Protein AF-A0A6G1DTD0-F1 (afdb_monomer_lite)

Foldseek 3Di:
DDPVVVVVVVVVVVVVVVVVVVVVVVVVVVVVVVVVPPPPDDDQQFKKWFADPDAPPPGDRTDDIDGHHDDPPDDDPDDDDPVRIDTDDD

Sequence (90 aa):
MDERNVSVDLIDEARGQAAQNLDRYITATKAWFNTKLAPRSFVPGDMVLWRALNPGKLQNKWEGSFRLAELDGAPLPHPWNVEALKKYYI

Secondary structure (DSSP, 8-state):
--HHHHHHHHHHHHHHHHHHHHHHHHHHHHHHHHHHS------TT-EEEEE-SS--TTS-SEEEEEE----SSPPPSS---GGGEEE---

pLDDT: mean 82.65, std 9.74, range [53.75, 97.44]

Structure (mmCIF, N/CA/C/O backbone):
data_AF-A0A6G1DTD0-F1
#
_entry.id   AF-A0A6G1DTD0-F1
#
loop_
_atom_site.group_PDB
_atom_site.id
_atom_site.type_symbol
_atom_site.label_atom_id
_atom_site.label_alt_id
_atom_site.label_comp_id
_atom_site.label_asym_id
_atom_site.label_entity_id
_atom_site.label_seq_id
_atom_site.pdbx_PDB_ins_code
_atom_site.Cartn_x
_atom_site.Cartn_y
_atom_site.Cartn_z
_atom_site.occupancy
_atom_site.B_iso_or_equiv
_atom_site.auth_seq_id
_atom_site.auth_comp_id
_atom_site.auth_asym_id
_atom_site.auth_atom_id
_atom_site.pdbx_PDB_model_num
ATOM 1 N N . MET A 1 1 ? 40.241 -11.500 -37.363 1.00 53.75 1 MET A N 1
ATOM 2 C CA . MET A 1 1 ? 39.439 -11.292 -36.141 1.00 53.75 1 MET A CA 1
ATOM 3 C C . MET A 1 1 ? 38.087 -11.908 -36.447 1.00 53.75 1 MET A C 1
ATOM 5 O O . MET A 1 1 ? 37.472 -11.489 -37.417 1.00 53.75 1 MET A O 1
ATOM 9 N N . ASP A 1 2 ? 37.751 -13.012 -35.781 1.00 61.88 2 ASP A N 1
ATOM 10 C CA . ASP A 1 2 ? 36.725 -13.959 -36.235 1.00 61.88 2 ASP A CA 1
ATOM 11 C C . ASP A 1 2 ? 35.298 -13.407 -36.115 1.00 61.88 2 ASP A C 1
ATOM 13 O O . ASP A 1 2 ? 34.843 -13.071 -35.023 1.00 61.88 2 ASP A O 1
ATOM 17 N N . GLU A 1 3 ? 34.568 -13.379 -37.234 1.00 70.81 3 GLU A N 1
ATOM 18 C CA . GLU A 1 3 ? 33.175 -12.905 -37.356 1.00 70.81 3 GLU A CA 1
ATOM 19 C C . GLU A 1 3 ? 32.211 -13.559 -36.351 1.00 70.81 3 GLU A C 1
ATOM 21 O O . GLU A 1 3 ? 31.227 -12.951 -35.928 1.00 70.81 3 GLU A O 1
ATOM 26 N N . ARG A 1 4 ? 32.511 -14.792 -35.922 1.00 72.88 4 ARG A N 1
ATOM 27 C CA . ARG A 1 4 ? 31.716 -15.511 -34.919 1.00 72.88 4 ARG A CA 1
ATOM 28 C C . ARG A 1 4 ? 31.750 -14.837 -33.549 1.00 72.88 4 ARG A C 1
ATOM 30 O O . 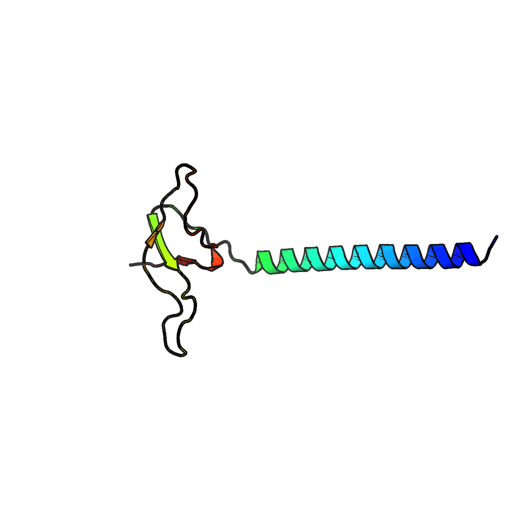ARG A 1 4 ? 30.724 -14.818 -32.883 1.00 72.88 4 ARG A O 1
ATOM 37 N N . ASN A 1 5 ? 32.886 -14.269 -33.148 1.00 73.56 5 ASN A N 1
ATOM 38 C CA . ASN A 1 5 ? 33.011 -13.613 -31.844 1.00 73.56 5 ASN A CA 1
ATOM 39 C C . ASN A 1 5 ? 32.210 -12.307 -31.824 1.00 73.56 5 ASN A C 1
ATOM 41 O O . ASN A 1 5 ? 31.456 -12.069 -30.891 1.00 73.56 5 ASN A O 1
ATOM 45 N N . VAL A 1 6 ? 32.254 -11.548 -32.924 1.00 78.31 6 VAL A N 1
ATOM 46 C CA . VAL A 1 6 ? 31.453 -10.326 -33.099 1.00 78.31 6 VAL A CA 1
ATOM 47 C C . VAL A 1 6 ? 29.954 -10.630 -33.014 1.00 78.31 6 VAL A C 1
ATOM 49 O O . VAL A 1 6 ? 29.211 -9.913 -32.354 1.00 78.31 6 VAL A O 1
ATOM 52 N N . SER A 1 7 ? 29.493 -11.720 -33.638 1.00 82.25 7 SER A N 1
ATOM 53 C CA . SER A 1 7 ? 28.083 -12.123 -33.561 1.00 82.25 7 SER A CA 1
ATOM 54 C C . SER A 1 7 ? 27.643 -12.529 -32.152 1.00 82.25 7 SER A C 1
ATOM 56 O O . SER A 1 7 ? 26.480 -12.320 -31.812 1.00 82.25 7 SER A O 1
ATOM 58 N N . VAL A 1 8 ? 28.520 -13.153 -31.364 1.00 79.00 8 VAL A N 1
ATOM 59 C CA . VAL A 1 8 ? 28.211 -13.571 -29.988 1.00 79.00 8 VAL A CA 1
ATOM 60 C C . VAL A 1 8 ? 28.177 -12.358 -29.058 1.00 79.00 8 VAL A C 1
ATOM 62 O O . VAL A 1 8 ? 27.213 -12.210 -28.309 1.00 79.00 8 VAL A O 1
ATOM 65 N N . ASP A 1 9 ? 29.140 -11.444 -29.189 1.00 80.94 9 ASP A N 1
ATOM 66 C CA . ASP A 1 9 ? 29.205 -10.208 -28.401 1.00 80.94 9 ASP A CA 1
ATOM 67 C C . ASP A 1 9 ? 27.948 -9.342 -28.594 1.00 80.94 9 ASP A C 1
ATOM 69 O O . ASP A 1 9 ? 27.361 -8.865 -27.623 1.00 80.94 9 ASP A O 1
ATOM 73 N N . LEU A 1 10 ? 27.459 -9.218 -29.835 1.00 83.31 10 LEU A N 1
ATOM 74 C CA . LEU A 1 10 ? 26.220 -8.491 -30.147 1.00 83.31 10 LEU A CA 1
ATOM 75 C C . LEU A 1 10 ? 24.979 -9.108 -29.477 1.00 83.31 10 LEU A C 1
ATOM 77 O O . LEU A 1 10 ? 24.059 -8.393 -29.072 1.00 83.31 10 LEU A O 1
ATOM 81 N N . ILE A 1 11 ? 24.929 -10.438 -29.361 1.00 86.56 11 ILE A N 1
ATOM 82 C CA . ILE A 1 11 ? 23.815 -11.143 -28.710 1.00 86.56 11 ILE A CA 1
ATOM 83 C C . ILE A 1 11 ? 23.845 -10.910 -27.199 1.00 86.56 11 ILE A C 1
ATOM 85 O O . ILE A 1 11 ? 22.795 -10.677 -26.593 1.00 86.56 11 ILE A O 1
ATOM 89 N N . ASP A 1 12 ? 25.022 -10.970 -26.585 1.00 86.69 12 ASP A N 1
ATOM 90 C CA . ASP A 1 12 ? 25.156 -10.768 -25.145 1.00 86.69 12 ASP A CA 1
ATOM 91 C C . ASP A 1 12 ? 24.924 -9.305 -24.749 1.00 86.69 12 ASP A C 1
ATOM 93 O O . ASP A 1 12 ? 24.249 -9.044 -23.749 1.00 86.69 12 ASP A O 1
ATOM 97 N N . GLU A 1 13 ? 25.337 -8.348 -25.582 1.00 87.12 13 GLU A N 1
ATOM 98 C CA . GLU A 1 13 ? 24.989 -6.935 -25.421 1.00 87.12 13 GLU A CA 1
ATOM 99 C C . GLU A 1 13 ? 23.466 -6.716 -25.485 1.00 87.12 13 GLU A C 1
ATOM 101 O O . GLU A 1 13 ? 22.881 -6.086 -24.597 1.00 87.12 13 GLU A O 1
ATOM 106 N N . ALA A 1 14 ? 22.788 -7.318 -26.470 1.00 92.38 14 ALA A N 1
ATOM 107 C CA . ALA A 1 14 ? 21.333 -7.234 -26.601 1.00 92.38 14 ALA A CA 1
ATOM 108 C C . ALA A 1 14 ? 20.595 -7.841 -25.393 1.00 92.38 14 ALA A C 1
ATOM 110 O O . ALA A 1 14 ? 19.609 -7.274 -24.909 1.00 92.38 14 ALA A O 1
ATOM 111 N N . ARG A 1 15 ? 21.078 -8.972 -24.864 1.00 93.31 15 ARG A N 1
ATOM 112 C CA . ARG A 1 15 ? 20.534 -9.598 -23.646 1.00 93.31 15 ARG A CA 1
ATOM 113 C C . ARG A 1 15 ? 20.743 -8.721 -22.418 1.00 93.31 15 ARG A C 1
ATOM 115 O O . ARG A 1 15 ? 19.806 -8.544 -21.638 1.00 93.31 15 ARG A O 1
ATOM 122 N N . GLY A 1 16 ? 21.935 -8.147 -22.262 1.00 93.94 16 GLY A N 1
ATOM 123 C CA . GLY A 1 16 ? 22.246 -7.215 -21.180 1.00 93.94 16 GLY A CA 1
ATOM 124 C C . GLY A 1 16 ? 21.327 -5.996 -21.206 1.00 93.94 16 GLY A C 1
ATOM 125 O O . GLY A 1 16 ? 20.744 -5.627 -20.183 1.00 93.94 16 GLY A O 1
ATOM 126 N N . GLN A 1 17 ? 21.108 -5.424 -22.390 1.00 94.06 17 GLN A N 1
ATOM 127 C CA . GLN A 1 17 ? 20.206 -4.291 -22.561 1.00 94.06 17 GLN A CA 1
ATOM 128 C C . GLN A 1 17 ? 18.744 -4.658 -22.263 1.00 94.06 17 GLN A C 1
ATOM 130 O O . GLN A 1 17 ? 18.035 -3.891 -21.605 1.00 94.06 17 GLN A O 1
ATOM 135 N N . ALA A 1 18 ? 18.290 -5.837 -22.698 1.00 93.38 18 ALA A N 1
ATOM 136 C CA . ALA A 1 18 ? 16.949 -6.334 -22.398 1.00 93.38 18 ALA A CA 1
ATOM 137 C C . ALA A 1 18 ? 16.731 -6.532 -20.887 1.00 93.38 18 ALA A C 1
ATOM 139 O O . ALA A 1 18 ? 15.695 -6.120 -20.361 1.00 93.38 18 ALA A O 1
ATOM 140 N N . ALA A 1 19 ? 17.715 -7.088 -20.175 1.00 96.25 19 ALA A N 1
ATOM 141 C CA . ALA A 1 19 ? 17.655 -7.265 -18.725 1.00 96.25 19 ALA A CA 1
ATOM 142 C C . ALA A 1 19 ? 17.565 -5.921 -17.982 1.00 96.25 19 ALA A C 1
ATOM 144 O O . ALA A 1 19 ? 16.719 -5.758 -17.102 1.00 96.25 19 ALA A O 1
ATOM 145 N N . GLN A 1 20 ? 18.366 -4.927 -18.381 1.00 97.00 20 GLN A N 1
ATOM 146 C CA . GLN A 1 20 ? 18.297 -3.576 -17.810 1.00 97.00 20 GLN A CA 1
ATOM 147 C C . GLN A 1 20 ? 16.935 -2.915 -18.050 1.00 97.00 20 GLN A C 1
ATOM 149 O O . GLN A 1 20 ? 16.390 -2.256 -17.164 1.00 97.00 20 GLN A O 1
ATOM 154 N N . ASN A 1 21 ? 16.367 -3.091 -19.244 1.00 96.31 21 ASN A N 1
ATOM 155 C CA . ASN A 1 21 ? 15.050 -2.550 -19.570 1.00 96.31 21 ASN A CA 1
ATOM 156 C C . ASN A 1 21 ? 13.949 -3.198 -18.720 1.00 96.31 21 ASN A C 1
ATOM 158 O O . ASN A 1 21 ? 13.058 -2.495 -18.240 1.00 96.31 21 ASN A O 1
ATOM 162 N N . LEU A 1 22 ? 14.029 -4.513 -18.492 1.00 96.94 22 LEU A N 1
ATOM 163 C CA . LEU A 1 22 ? 13.098 -5.230 -17.623 1.00 96.94 22 LEU A CA 1
ATOM 164 C C . LEU A 1 22 ? 13.189 -4.742 -16.173 1.00 96.94 22 LEU A C 1
ATOM 166 O O . LEU A 1 22 ? 12.158 -4.473 -15.560 1.00 96.94 22 LEU A O 1
ATOM 170 N N . ASP A 1 23 ? 14.398 -4.585 -15.638 1.00 97.44 23 ASP A N 1
ATOM 171 C CA . ASP A 1 23 ? 14.592 -4.105 -14.267 1.00 97.44 23 ASP A CA 1
ATOM 172 C C . ASP A 1 23 ? 14.044 -2.682 -14.076 1.00 97.44 23 ASP A C 1
ATOM 174 O O . ASP A 1 23 ? 13.288 -2.412 -13.136 1.00 97.44 23 ASP A O 1
ATOM 178 N N . ARG A 1 24 ? 14.313 -1.790 -15.041 1.00 97.38 24 ARG A N 1
ATOM 179 C CA . ARG A 1 24 ? 13.728 -0.440 -15.076 1.00 97.38 24 ARG A CA 1
ATOM 180 C C . ARG A 1 24 ? 12.205 -0.491 -15.088 1.00 97.38 24 ARG A C 1
ATOM 182 O O . ARG A 1 24 ? 11.565 0.234 -14.327 1.00 97.38 24 ARG A O 1
ATOM 189 N N . TYR A 1 25 ? 11.622 -1.354 -15.918 1.00 96.44 25 TYR A N 1
ATOM 190 C CA . TYR A 1 25 ? 10.173 -1.512 -16.009 1.00 96.44 25 TYR A CA 1
ATOM 191 C C . TYR A 1 25 ? 9.562 -2.023 -14.698 1.00 96.44 25 TYR A C 1
ATOM 193 O O . TYR A 1 25 ? 8.597 -1.437 -14.200 1.00 96.44 25 TYR A O 1
ATOM 201 N N . ILE A 1 26 ? 10.127 -3.079 -14.104 1.00 95.81 26 ILE A N 1
ATOM 202 C CA . ILE A 1 26 ? 9.651 -3.648 -12.835 1.00 95.81 26 ILE A CA 1
ATOM 203 C C . ILE A 1 26 ? 9.738 -2.600 -11.724 1.00 95.81 26 ILE A C 1
ATOM 205 O O . ILE A 1 26 ? 8.781 -2.417 -10.969 1.00 95.81 26 ILE A O 1
ATOM 209 N N . THR A 1 27 ? 10.862 -1.890 -11.635 1.00 95.88 27 THR A N 1
ATOM 210 C CA . THR A 1 27 ? 11.088 -0.860 -10.618 1.00 95.88 27 THR A CA 1
ATOM 211 C C . THR A 1 27 ? 10.113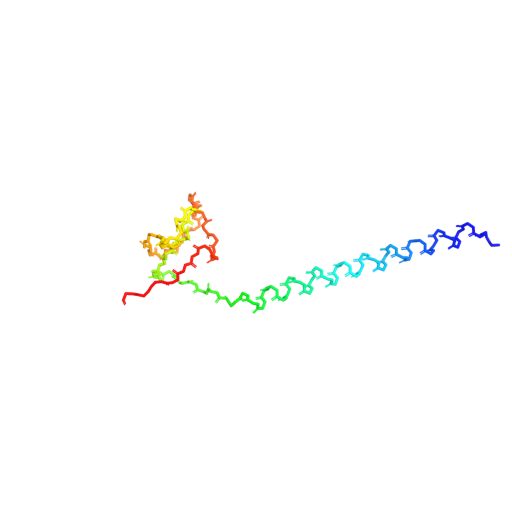 0.304 -10.774 1.00 95.88 27 THR A C 1
ATOM 213 O O . THR A 1 27 ? 9.465 0.692 -9.800 1.00 95.88 27 THR A O 1
ATOM 216 N N . ALA A 1 28 ? 9.925 0.813 -11.995 1.00 94.62 28 ALA A N 1
ATOM 217 C CA . ALA A 1 28 ? 8.953 1.868 -12.275 1.00 94.62 28 ALA A CA 1
ATOM 218 C C . ALA A 1 28 ? 7.516 1.426 -11.957 1.00 94.62 28 ALA A C 1
ATOM 220 O O . ALA A 1 28 ? 6.750 2.186 -11.366 1.00 94.62 28 ALA A O 1
ATOM 221 N N . THR A 1 29 ? 7.165 0.179 -12.281 1.00 90.94 29 THR A N 1
ATOM 222 C CA . THR A 1 29 ? 5.843 -0.395 -11.994 1.00 90.94 29 THR A CA 1
ATOM 223 C C . THR A 1 29 ? 5.594 -0.493 -10.489 1.00 90.94 29 THR A C 1
ATOM 225 O O . THR A 1 29 ? 4.536 -0.077 -10.016 1.00 90.94 29 THR A O 1
ATOM 228 N N . LY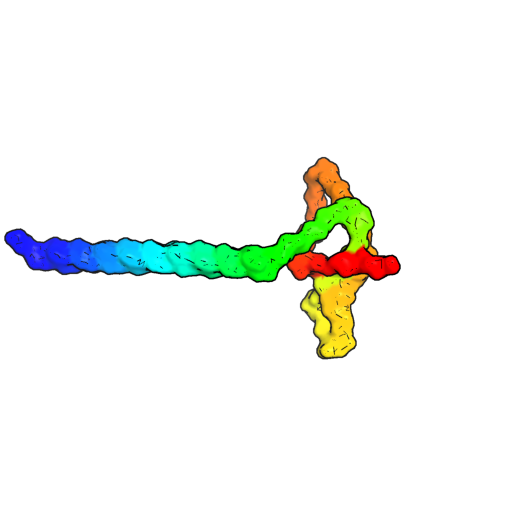S A 1 30 ? 6.577 -0.972 -9.714 1.00 88.69 30 LYS A N 1
ATOM 229 C CA . LYS A 1 30 ? 6.508 -1.015 -8.244 1.00 88.69 30 LYS A CA 1
ATOM 230 C C . LYS A 1 30 ? 6.377 0.382 -7.645 1.00 88.69 30 LYS A C 1
ATOM 232 O O . LYS A 1 30 ? 5.534 0.590 -6.780 1.00 88.69 30 LYS A O 1
ATOM 237 N N . ALA A 1 31 ? 7.174 1.344 -8.113 1.00 88.00 31 ALA A N 1
ATOM 238 C CA . ALA A 1 31 ? 7.098 2.723 -7.642 1.00 88.00 31 ALA A CA 1
ATOM 239 C C . ALA A 1 31 ? 5.724 3.338 -7.942 1.00 88.00 31 ALA A C 1
ATOM 241 O O . ALA A 1 31 ? 5.089 3.888 -7.046 1.00 88.00 31 ALA A O 1
ATOM 242 N N . TRP A 1 32 ? 5.217 3.178 -9.167 1.00 87.38 32 TRP A N 1
ATOM 243 C CA . TRP A 1 32 ? 3.886 3.651 -9.541 1.00 87.38 32 TRP A CA 1
ATOM 244 C C . TRP A 1 32 ? 2.798 3.017 -8.671 1.00 87.38 32 TRP A C 1
ATOM 246 O O . TRP A 1 32 ? 1.978 3.738 -8.103 1.00 87.38 32 TRP A O 1
ATOM 256 N N . PHE A 1 33 ? 2.828 1.695 -8.487 1.00 79.50 33 PHE A N 1
ATOM 257 C CA . PHE A 1 33 ? 1.880 0.998 -7.621 1.00 79.50 33 PHE A CA 1
ATOM 258 C C . PHE A 1 33 ? 1.940 1.536 -6.185 1.00 79.50 33 PHE A C 1
ATOM 260 O O . PHE A 1 33 ? 0.922 1.968 -5.651 1.00 79.50 33 PHE A O 1
ATOM 267 N N . ASN A 1 34 ? 3.137 1.640 -5.607 1.00 78.50 34 ASN A N 1
ATOM 268 C CA . ASN A 1 34 ? 3.341 2.154 -4.253 1.00 78.50 34 ASN A CA 1
ATOM 269 C C . ASN A 1 34 ? 2.901 3.616 -4.093 1.00 78.50 34 ASN A C 1
ATOM 271 O O . ASN A 1 34 ? 2.394 3.975 -3.039 1.00 78.50 34 ASN A O 1
ATOM 275 N N . THR A 1 35 ? 3.030 4.465 -5.120 1.00 76.62 35 THR A N 1
ATOM 276 C CA . THR A 1 35 ? 2.505 5.846 -5.060 1.00 76.62 35 THR A CA 1
ATOM 277 C C . THR A 1 35 ? 0.976 5.906 -5.102 1.00 76.62 35 THR A C 1
ATOM 279 O O . THR A 1 35 ? 0.381 6.838 -4.565 1.00 76.62 35 THR A O 1
ATOM 282 N N . LYS A 1 36 ? 0.320 4.922 -5.733 1.00 70.25 36 LYS A N 1
ATOM 283 C CA . LYS A 1 36 ? -1.148 4.787 -5.754 1.00 70.25 36 LYS A CA 1
ATOM 284 C C . LYS A 1 36 ? -1.692 4.147 -4.481 1.00 70.25 36 LYS A C 1
ATOM 286 O O . LYS A 1 36 ? -2.848 4.385 -4.127 1.00 70.25 36 LYS A O 1
ATOM 291 N N . LEU A 1 37 ? -0.865 3.380 -3.780 1.00 65.44 37 LEU A N 1
ATOM 292 C CA . LEU A 1 37 ? -1.132 2.953 -2.419 1.00 65.44 37 LEU A CA 1
ATOM 293 C C . LEU A 1 37 ? -0.935 4.148 -1.480 1.00 65.44 37 LEU A C 1
ATOM 295 O O . LEU A 1 37 ? 0.140 4.355 -0.928 1.00 65.44 37 LEU A O 1
ATOM 299 N N . ALA A 1 38 ? -1.982 4.950 -1.270 1.00 60.84 38 ALA A N 1
ATOM 300 C CA . ALA A 1 38 ? -1.989 5.854 -0.124 1.00 60.84 38 ALA A CA 1
ATOM 301 C C . ALA A 1 38 ? -1.702 5.010 1.136 1.00 60.84 38 ALA A C 1
ATOM 303 O O . ALA A 1 38 ? -2.439 4.041 1.361 1.00 60.84 38 ALA A O 1
ATOM 304 N N . PRO A 1 39 ? -0.656 5.313 1.933 1.00 64.94 39 PRO A N 1
ATOM 305 C CA . PRO A 1 39 ? -0.335 4.522 3.111 1.00 64.94 39 PRO A CA 1
ATOM 306 C C . PRO A 1 39 ? -1.526 4.569 4.064 1.00 64.94 39 PRO A C 1
ATOM 308 O O . PRO A 1 39 ? -1.814 5.582 4.702 1.00 64.94 39 PRO A O 1
ATOM 311 N N . ARG A 1 40 ? -2.270 3.465 4.120 1.00 72.38 40 ARG A N 1
ATOM 312 C CA . ARG A 1 40 ? -3.388 3.299 5.039 1.00 72.38 40 ARG A CA 1
ATOM 313 C C . ARG A 1 40 ? -2.784 2.914 6.382 1.00 72.38 40 ARG A C 1
ATOM 315 O O . ARG A 1 40 ? -2.596 1.738 6.669 1.00 72.38 40 ARG A O 1
ATOM 322 N N . SER A 1 41 ? -2.397 3.919 7.163 1.00 77.06 41 SER A N 1
ATOM 323 C CA . SER A 1 41 ? -1.872 3.697 8.505 1.00 77.06 41 SER A CA 1
ATOM 324 C C . SER A 1 41 ? -3.010 3.320 9.445 1.00 77.06 41 SER A C 1
ATOM 326 O O . SER A 1 41 ? -4.064 3.962 9.476 1.00 77.06 41 SER A O 1
ATOM 328 N N . PHE A 1 42 ? -2.789 2.265 10.211 1.00 81.69 42 PHE A N 1
ATOM 329 C CA . PHE A 1 42 ? -3.676 1.834 11.272 1.00 81.69 42 PHE A CA 1
ATOM 330 C C . PHE A 1 42 ? -2.926 1.905 12.595 1.00 81.69 42 PHE A C 1
ATOM 332 O O . PHE A 1 42 ? -1.737 1.592 12.638 1.00 81.69 42 PHE A O 1
ATOM 339 N N . VAL A 1 43 ? -3.614 2.317 13.653 1.00 85.50 43 VAL A N 1
ATOM 340 C CA . VAL A 1 43 ? -3.054 2.343 15.007 1.00 85.50 43 VAL A CA 1
ATOM 341 C C . VAL A 1 43 ? -3.801 1.362 15.907 1.00 85.50 43 VAL A C 1
ATOM 343 O O . VAL A 1 43 ? -4.991 1.116 15.677 1.00 85.50 43 VAL A O 1
ATOM 346 N N . PRO A 1 44 ? -3.148 0.792 16.936 1.00 86.81 44 PRO A N 1
ATOM 347 C CA . PRO A 1 44 ? -3.861 0.078 17.987 1.00 86.81 44 PRO A CA 1
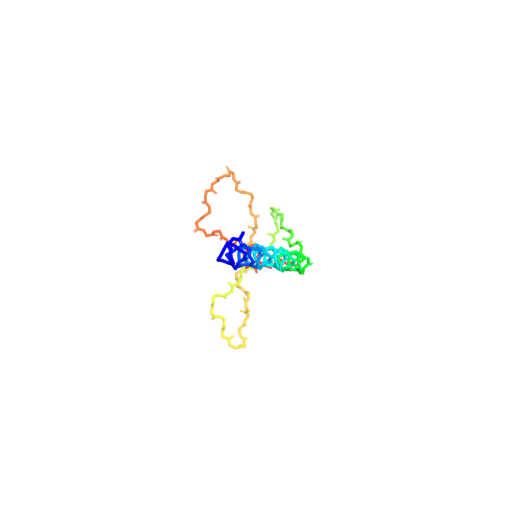ATOM 348 C C . PRO A 1 44 ? -5.017 0.933 18.519 1.00 86.81 44 PRO A C 1
ATOM 350 O O . PRO A 1 44 ? -4.875 2.134 18.742 1.00 86.81 44 PRO A O 1
ATOM 353 N N . GLY A 1 45 ? -6.186 0.323 18.676 1.00 85.31 45 GLY A N 1
ATOM 354 C CA . GLY A 1 45 ? -7.420 1.003 19.049 1.00 85.31 45 GLY A CA 1
ATOM 355 C C . GLY A 1 45 ? -8.313 1.413 17.875 1.00 85.31 45 GLY A C 1
ATOM 356 O O . GLY A 1 45 ? -9.513 1.580 18.112 1.00 85.31 45 GLY A O 1
ATOM 357 N N . ASP A 1 46 ? -7.795 1.507 16.641 1.00 88.50 46 ASP A N 1
ATOM 358 C CA . ASP A 1 46 ? -8.613 1.758 15.448 1.00 88.50 46 ASP A CA 1
ATOM 359 C C . ASP A 1 46 ? -9.639 0.635 15.259 1.00 88.50 46 ASP A C 1
ATOM 361 O O . ASP A 1 46 ? -9.336 -0.553 15.418 1.00 88.50 46 ASP A O 1
ATOM 365 N N . MET A 1 47 ? -10.857 1.012 14.870 1.00 87.88 47 MET A N 1
ATOM 366 C CA . MET A 1 47 ? -11.869 0.053 14.449 1.00 87.88 47 MET A CA 1
ATOM 367 C C . MET A 1 47 ? -11.746 -0.210 12.956 1.00 87.88 47 MET A C 1
ATOM 369 O O . MET A 1 47 ? -11.642 0.720 12.152 1.00 87.88 47 MET A O 1
ATOM 373 N N . VAL A 1 48 ? -11.754 -1.483 12.578 1.00 89.12 48 VAL A N 1
ATOM 374 C CA . VAL A 1 48 ? -11.549 -1.911 11.197 1.00 89.12 48 VAL A CA 1
ATOM 375 C C . VAL A 1 48 ? -12.548 -2.985 10.784 1.00 89.12 48 VAL A C 1
ATOM 377 O O . VAL A 1 48 ? -12.955 -3.827 11.585 1.00 89.12 48 VAL A O 1
ATOM 380 N N . LEU A 1 49 ? -12.920 -2.948 9.507 1.00 89.62 49 LEU A N 1
ATOM 381 C CA . LEU A 1 49 ? -13.638 -4.014 8.809 1.00 89.62 49 LEU A CA 1
ATOM 382 C C . LEU A 1 49 ? -12.635 -4.799 7.961 1.00 89.62 49 LEU A C 1
ATOM 384 O O . LEU A 1 49 ? -11.668 -4.214 7.460 1.00 89.62 49 LEU A O 1
ATOM 388 N N . TRP A 1 50 ? -12.896 -6.083 7.733 1.00 89.12 50 TRP A N 1
ATOM 389 C CA . TRP A 1 50 ? -12.099 -6.917 6.832 1.00 89.12 50 TRP A CA 1
ATOM 390 C C . TRP A 1 50 ? -12.871 -7.220 5.546 1.00 89.12 50 TRP A C 1
ATOM 392 O O . TRP A 1 50 ? -14.095 -7.091 5.484 1.00 89.12 50 TRP A O 1
ATOM 402 N N . ARG A 1 51 ? -12.154 -7.543 4.471 1.00 89.31 51 ARG A N 1
ATOM 403 C CA . ARG A 1 51 ? -12.762 -7.830 3.168 1.00 89.31 51 ARG A CA 1
ATOM 404 C C . ARG A 1 51 ? -13.444 -9.201 3.189 1.00 89.31 51 ARG A C 1
ATOM 406 O O . ARG A 1 51 ? -12.796 -10.197 3.490 1.00 89.31 51 ARG A O 1
ATOM 413 N N . ALA A 1 52 ? -14.712 -9.250 2.788 1.00 87.62 52 ALA A N 1
ATOM 414 C CA . ALA A 1 52 ? -15.447 -10.498 2.611 1.00 87.62 52 ALA A CA 1
ATOM 415 C C . ALA A 1 52 ? -14.814 -11.343 1.491 1.00 87.62 52 ALA A C 1
ATOM 417 O O . ALA A 1 52 ? -14.470 -10.811 0.431 1.00 87.62 52 ALA A O 1
ATOM 418 N N . LEU A 1 53 ? -14.681 -12.656 1.705 1.00 84.12 53 LEU A N 1
ATOM 419 C CA . LEU A 1 53 ? -14.082 -13.577 0.728 1.00 84.12 53 LEU A CA 1
ATOM 420 C C . LEU A 1 53 ? -14.948 -13.732 -0.530 1.00 84.12 53 LEU A C 1
ATOM 422 O O . LEU A 1 53 ? -14.420 -13.710 -1.636 1.00 84.12 53 LEU A O 1
ATOM 426 N N . ASN A 1 54 ? -16.270 -13.849 -0.364 1.00 85.56 54 ASN A N 1
ATOM 427 C CA . ASN A 1 54 ? -17.218 -14.079 -1.459 1.00 85.56 54 ASN A CA 1
ATOM 428 C C . ASN A 1 54 ? -18.521 -13.281 -1.263 1.00 85.56 54 ASN A C 1
ATOM 430 O O . ASN A 1 54 ? -19.577 -13.878 -1.044 1.00 85.56 54 ASN A O 1
ATOM 434 N N . PRO A 1 55 ? -18.482 -11.937 -1.324 1.00 84.38 55 PRO A N 1
ATOM 435 C CA . PRO A 1 55 ? -19.692 -11.138 -1.200 1.00 84.38 55 PRO A CA 1
ATOM 436 C C . PRO A 1 55 ? -20.569 -11.315 -2.446 1.00 84.38 55 PRO A C 1
ATOM 438 O O . PRO A 1 55 ? -20.100 -11.196 -3.581 1.00 84.38 55 PRO A O 1
ATOM 441 N N . GLY A 1 56 ? -21.863 -11.560 -2.246 1.00 89.06 56 GLY A N 1
ATOM 442 C CA . GLY A 1 56 ? -22.851 -11.544 -3.324 1.00 89.06 56 GLY A CA 1
ATOM 443 C C . GLY A 1 56 ? -22.932 -10.182 -4.032 1.00 89.06 56 GLY A C 1
ATOM 444 O O . GLY A 1 56 ? -22.480 -9.159 -3.522 1.00 89.06 56 GLY A O 1
ATOM 445 N N . LYS A 1 57 ? -23.568 -10.139 -5.212 1.00 88.94 57 LYS A N 1
ATOM 446 C CA . LYS A 1 57 ? -23.609 -8.958 -6.109 1.00 88.94 57 LYS A CA 1
ATOM 447 C C . LYS A 1 57 ? -24.099 -7.657 -5.446 1.00 88.94 57 LYS A C 1
ATOM 449 O O . LYS A 1 57 ? -23.712 -6.579 -5.887 1.00 88.94 57 LYS A O 1
ATOM 454 N N . LEU A 1 58 ? -24.933 -7.765 -4.409 1.00 89.81 58 LEU A N 1
ATOM 455 C CA . LEU A 1 58 ? -25.500 -6.644 -3.644 1.00 89.81 58 LEU A CA 1
ATOM 456 C C . LEU A 1 58 ? -25.152 -6.696 -2.147 1.00 89.81 58 LEU A C 1
ATOM 458 O O . LEU A 1 58 ? -25.749 -5.979 -1.350 1.00 89.81 58 LEU A O 1
ATOM 462 N N . GLN A 1 59 ? -24.217 -7.557 -1.750 1.00 87.94 59 GLN A N 1
ATOM 463 C CA . GLN A 1 59 ? -23.782 -7.645 -0.361 1.00 87.94 59 GLN A CA 1
ATOM 464 C C . GLN A 1 59 ? -22.628 -6.680 -0.094 1.00 87.94 59 GLN A C 1
ATOM 466 O O . GLN A 1 59 ? -21.875 -6.296 -0.997 1.00 87.94 59 GLN A O 1
ATOM 471 N N . ASN A 1 60 ? -22.490 -6.279 1.169 1.00 87.00 60 ASN A N 1
ATOM 472 C CA . ASN A 1 60 ? -21.353 -5.479 1.590 1.00 87.00 60 ASN A CA 1
ATOM 473 C C . ASN A 1 60 ? -20.062 -6.281 1.368 1.00 87.00 60 ASN A C 1
ATOM 475 O O . ASN A 1 60 ? -19.953 -7.431 1.773 1.00 87.00 60 ASN A O 1
ATOM 479 N N . LYS A 1 61 ? -19.072 -5.662 0.721 1.00 89.56 61 LYS A N 1
ATOM 480 C CA . LYS A 1 61 ? -17.752 -6.271 0.485 1.00 89.56 61 LYS A CA 1
ATOM 481 C C . LYS A 1 61 ? -16.860 -6.257 1.731 1.00 89.56 61 LYS A C 1
ATOM 483 O O . LYS A 1 61 ? -15.747 -6.775 1.683 1.00 89.56 61 LYS A O 1
ATOM 488 N N . TRP A 1 62 ? -17.322 -5.614 2.800 1.00 90.12 62 TRP A N 1
ATOM 489 C CA . TRP A 1 62 ? -16.642 -5.490 4.078 1.00 90.12 62 TRP A CA 1
ATOM 490 C C . TRP A 1 62 ? -17.507 -6.116 5.165 1.00 90.12 62 TRP A C 1
ATOM 492 O O . TRP A 1 62 ? -18.684 -5.781 5.292 1.00 90.12 62 TRP 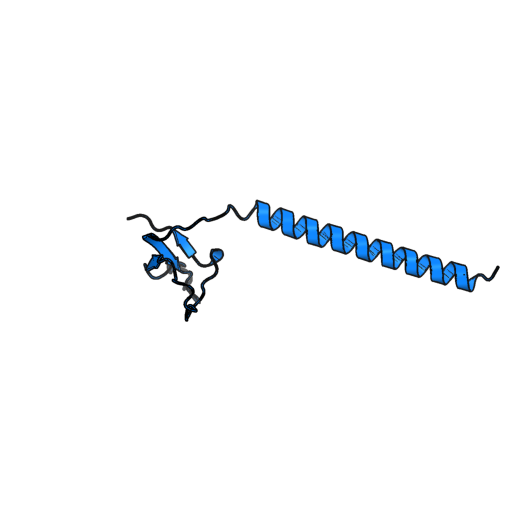A O 1
ATOM 502 N N . GLU A 1 63 ? -16.912 -7.007 5.940 1.00 87.94 63 GLU A N 1
ATOM 503 C CA . GLU A 1 63 ? -17.567 -7.748 7.010 1.00 87.94 63 GLU A CA 1
ATOM 504 C C . GLU A 1 63 ? -16.843 -7.526 8.332 1.00 87.94 63 GLU A C 1
ATOM 506 O O . GLU A 1 63 ? -15.704 -7.058 8.363 1.00 87.94 63 GLU A O 1
ATOM 511 N N . GLY A 1 64 ? -17.530 -7.883 9.421 1.00 83.25 64 GLY A N 1
ATOM 512 C CA . GLY A 1 64 ? -17.015 -7.826 10.786 1.00 83.25 64 GLY A CA 1
ATOM 513 C C . GLY A 1 64 ? -16.679 -6.417 11.273 1.00 83.25 64 GLY A C 1
ATOM 514 O O . GLY A 1 64 ? -16.577 -5.474 10.502 1.00 83.25 64 GLY A O 1
ATOM 515 N N . SER A 1 65 ? -16.481 -6.277 12.577 1.00 84.38 65 SER A N 1
ATOM 516 C CA . SER A 1 65 ? -15.903 -5.075 13.176 1.00 84.38 65 SER A CA 1
ATOM 517 C C . SER A 1 65 ? -14.945 -5.512 14.267 1.00 84.38 65 SER A C 1
ATOM 519 O O . SER A 1 65 ? -15.360 -6.156 15.231 1.00 84.38 65 SER A O 1
ATOM 521 N N . PHE A 1 66 ? -13.674 -5.169 14.115 1.00 82.56 66 PHE A N 1
ATOM 522 C CA . PHE A 1 66 ? -12.638 -5.520 15.074 1.00 82.56 66 PHE A CA 1
ATOM 523 C C . PHE A 1 66 ? -11.901 -4.270 15.519 1.00 82.56 66 PHE A C 1
ATOM 525 O O . PHE A 1 66 ? -11.777 -3.305 14.764 1.00 82.56 66 PHE A O 1
ATOM 532 N N . ARG A 1 67 ? -11.402 -4.296 16.752 1.00 83.62 67 ARG A N 1
ATOM 533 C CA . ARG A 1 67 ? -10.472 -3.286 17.244 1.00 83.62 67 ARG A CA 1
ATOM 534 C C . ARG A 1 67 ? -9.061 -3.815 17.049 1.00 83.62 67 ARG A C 1
ATOM 536 O O . ARG A 1 67 ? -8.768 -4.930 17.473 1.00 83.62 67 ARG A O 1
ATOM 543 N N . LEU A 1 68 ? -8.207 -3.031 16.404 1.00 84.25 68 LEU A N 1
ATOM 544 C CA . LEU A 1 68 ? -6.801 -3.386 16.287 1.00 84.25 68 LEU A CA 1
ATOM 545 C C . LEU A 1 68 ? -6.141 -3.355 17.662 1.00 84.25 68 LEU A C 1
ATOM 547 O O . LEU A 1 68 ? -6.375 -2.441 18.451 1.00 84.25 68 LEU A O 1
ATOM 551 N N . ALA A 1 69 ? -5.313 -4.353 17.931 1.00 80.62 69 ALA A N 1
ATOM 552 C CA . ALA A 1 69 ? -4.476 -4.430 19.114 1.00 80.62 69 ALA A CA 1
ATOM 553 C C . ALA A 1 69 ? -3.021 -4.560 18.669 1.00 80.62 69 ALA A C 1
ATOM 555 O O . ALA A 1 69 ? -2.736 -5.117 17.606 1.00 80.62 69 ALA A O 1
ATOM 556 N N . GLU A 1 70 ? -2.113 -4.023 19.473 1.00 77.88 70 GLU A N 1
ATOM 557 C CA . GLU A 1 70 ? -0.691 -4.288 19.308 1.00 77.88 70 GLU A CA 1
ATOM 558 C C . GLU A 1 70 ? -0.431 -5.736 19.725 1.00 77.88 70 GLU A C 1
ATOM 560 O O . GLU A 1 70 ? -0.906 -6.175 20.773 1.00 77.88 70 GLU A O 1
ATOM 565 N N . LEU A 1 71 ? 0.264 -6.494 18.879 1.00 72.25 71 LEU A N 1
ATOM 566 C CA . LEU A 1 71 ? 0.740 -7.811 19.278 1.00 72.25 71 LEU A CA 1
ATOM 567 C C . LEU A 1 71 ? 2.079 -7.629 19.970 1.00 72.25 71 LEU A C 1
ATOM 569 O O . LEU A 1 71 ? 2.979 -6.990 19.433 1.00 72.25 71 LEU A O 1
ATOM 573 N N . ASP A 1 72 ? 2.226 -8.270 21.117 1.00 74.19 72 ASP A N 1
ATOM 574 C CA . ASP A 1 72 ? 3.463 -8.426 21.884 1.00 74.19 72 ASP A CA 1
ATOM 575 C C . ASP A 1 72 ? 4.517 -9.309 21.175 1.00 74.19 72 ASP A C 1
ATOM 577 O O . ASP A 1 72 ? 5.383 -9.906 21.809 1.00 74.19 72 ASP A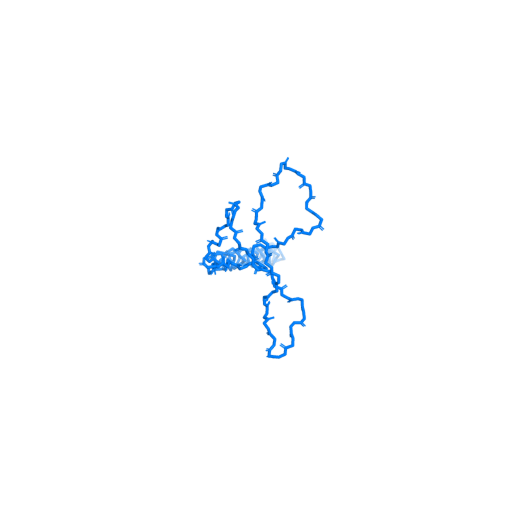 O 1
ATOM 581 N N . GLY A 1 73 ? 4.451 -9.409 19.844 1.00 69.25 73 GLY A N 1
ATOM 582 C CA . GLY A 1 73 ? 5.248 -10.324 19.032 1.00 69.25 73 GLY A CA 1
ATOM 583 C C . GLY A 1 73 ? 4.619 -11.707 18.832 1.00 69.25 73 GLY A C 1
ATOM 584 O O . GLY A 1 73 ? 5.214 -12.534 18.141 1.00 69.25 73 GLY A O 1
ATOM 585 N N . ALA A 1 74 ? 3.425 -11.976 19.374 1.00 71.81 74 ALA A N 1
ATOM 586 C CA . ALA A 1 74 ? 2.727 -13.234 19.127 1.00 71.81 74 ALA A CA 1
ATOM 587 C C . ALA A 1 74 ? 2.326 -13.410 17.642 1.00 71.81 74 ALA A C 1
ATOM 589 O O . ALA A 1 74 ? 1.888 -12.457 16.989 1.00 71.81 74 ALA A O 1
ATOM 590 N N . PRO A 1 75 ? 2.432 -14.628 17.078 1.00 65.38 75 PRO A N 1
ATOM 591 C CA . PRO A 1 75 ? 1.968 -14.904 15.725 1.00 65.38 75 PRO A CA 1
ATOM 592 C C . PRO A 1 75 ? 0.439 -14.823 15.648 1.00 65.38 75 PRO A C 1
ATOM 594 O O . PRO A 1 75 ? -0.283 -15.497 16.384 1.00 65.38 75 PRO A O 1
ATOM 597 N N . LEU A 1 76 ? -0.062 -14.013 14.715 1.00 66.94 76 LEU A N 1
ATOM 598 C CA . LEU A 1 76 ? -1.489 -13.938 14.421 1.00 66.94 76 LEU A CA 1
ATOM 599 C C . LEU A 1 76 ? -1.961 -15.239 13.760 1.00 66.94 76 LEU A C 1
ATOM 601 O O . LEU A 1 76 ? -1.358 -15.658 12.771 1.00 66.94 76 LEU A O 1
ATOM 605 N N . PRO A 1 77 ? -3.088 -15.829 14.198 1.00 68.56 77 PRO A N 1
ATOM 606 C CA . PRO A 1 77 ? -3.667 -16.969 13.495 1.00 68.56 77 PRO A CA 1
ATOM 607 C C . PRO A 1 77 ? -4.150 -16.585 12.084 1.00 68.56 77 PRO A C 1
ATOM 609 O O . PRO A 1 77 ? -4.220 -17.443 11.213 1.00 68.56 77 PRO A O 1
ATOM 612 N N . HIS A 1 78 ? -4.474 -15.304 11.853 1.00 65.25 78 HIS A N 1
ATOM 613 C CA . HIS A 1 78 ? -4.945 -14.772 10.568 1.00 65.25 78 HIS A CA 1
ATOM 614 C C . HIS A 1 78 ? -4.310 -13.393 10.296 1.00 65.25 78 HIS A C 1
ATOM 616 O O . HIS A 1 78 ? -4.922 -12.365 10.602 1.00 65.25 78 HIS A O 1
ATOM 622 N N . PRO A 1 79 ? -3.072 -13.328 9.771 1.00 66.88 79 PRO A N 1
ATOM 623 C CA . PRO A 1 79 ? -2.448 -12.062 9.404 1.00 66.88 79 PRO A CA 1
ATOM 624 C C . PRO A 1 79 ? -3.132 -11.496 8.151 1.00 66.88 79 PRO A C 1
ATOM 626 O O . PRO A 1 79 ? -2.866 -11.914 7.026 1.00 66.88 79 PRO A O 1
ATOM 629 N N . TRP A 1 80 ? -4.051 -10.548 8.336 1.00 75.94 80 TRP A N 1
ATOM 630 C CA . TRP A 1 80 ? -4.688 -9.845 7.223 1.00 75.94 80 TRP A CA 1
ATOM 631 C C . TRP A 1 80 ? -3.749 -8.780 6.657 1.00 75.94 80 TRP A C 1
ATOM 633 O O . TRP A 1 80 ? -3.189 -7.972 7.397 1.00 75.94 80 TRP A O 1
ATOM 643 N N . ASN A 1 81 ? -3.614 -8.734 5.331 1.00 77.62 81 ASN A N 1
ATOM 644 C CA . ASN A 1 81 ? -2.955 -7.613 4.663 1.00 77.62 81 ASN A CA 1
ATOM 645 C C . ASN A 1 81 ? -3.736 -6.313 4.956 1.00 77.62 81 ASN A C 1
ATOM 647 O O . ASN A 1 81 ? -4.966 -6.306 4.938 1.00 77.62 81 ASN A O 1
ATOM 651 N N . VAL A 1 82 ? -3.027 -5.204 5.166 1.00 76.75 82 VAL A N 1
ATOM 652 C CA . VAL A 1 82 ? -3.561 -3.833 5.283 1.00 76.75 82 VAL A CA 1
ATOM 653 C C . VAL A 1 82 ? -4.568 -3.504 4.165 1.00 76.75 82 VAL A C 1
ATOM 655 O O . VAL A 1 82 ? -5.565 -2.825 4.408 1.00 76.75 82 VAL A O 1
ATOM 658 N N . GLU A 1 83 ? -4.378 -4.027 2.949 1.00 79.31 83 GLU A N 1
ATOM 659 C CA . GLU A 1 83 ? -5.315 -3.865 1.821 1.00 79.31 83 GLU A CA 1
ATOM 660 C C . GLU A 1 83 ? -6.664 -4.581 2.006 1.00 79.31 83 GLU A C 1
ATOM 662 O O . GLU A 1 83 ? -7.682 -4.207 1.404 1.00 79.31 83 GLU A O 1
ATOM 667 N N . ALA A 1 84 ? -6.676 -5.632 2.824 1.00 83.94 84 ALA A N 1
ATOM 668 C CA . ALA A 1 84 ? -7.869 -6.363 3.219 1.00 83.94 84 ALA A CA 1
ATOM 669 C C . ALA A 1 84 ? -8.568 -5.721 4.426 1.00 83.94 84 ALA A C 1
ATOM 671 O O . ALA A 1 84 ? -9.602 -6.235 4.839 1.00 83.94 84 ALA A O 1
ATOM 672 N N . LEU A 1 85 ? -8.060 -4.594 4.945 1.00 87.00 85 LEU A N 1
ATOM 673 C CA . LEU A 1 85 ? -8.643 -3.845 6.057 1.00 87.00 85 LEU A CA 1
ATOM 674 C C . LEU A 1 85 ? -9.145 -2.462 5.618 1.00 87.00 85 LEU A C 1
ATOM 676 O O . LEU A 1 85 ? -8.550 -1.777 4.777 1.00 87.00 85 LEU A O 1
ATOM 680 N N . LYS A 1 86 ? -10.241 -2.007 6.223 1.00 86.62 86 LYS A N 1
ATOM 681 C CA . LYS A 1 86 ? -10.812 -0.668 6.022 1.00 86.62 86 LYS A CA 1
ATOM 682 C C . LYS A 1 86 ? -11.148 -0.039 7.370 1.00 86.62 86 LYS A C 1
ATOM 684 O O . LYS A 1 86 ? -11.802 -0.685 8.181 1.00 86.62 86 LYS A O 1
ATOM 689 N N . LYS A 1 87 ? -10.742 1.220 7.594 1.00 85.69 87 LYS A N 1
ATOM 690 C CA . LYS A 1 87 ? -11.127 1.964 8.805 1.00 85.69 87 LYS A CA 1
ATOM 691 C C . LYS A 1 87 ? -12.642 2.112 8.882 1.00 85.69 87 LYS A C 1
ATOM 693 O O . LYS A 1 87 ? -13.294 2.418 7.879 1.00 85.69 87 LYS A O 1
ATOM 698 N N . TYR A 1 88 ? -13.162 1.910 10.080 1.00 85.00 88 TYR A N 1
ATOM 699 C CA . TYR A 1 88 ? -14.547 2.117 10.445 1.00 85.00 88 TYR A CA 1
ATOM 700 C C . TYR A 1 88 ? -14.604 3.180 11.535 1.00 85.00 88 TYR A C 1
ATOM 702 O O . TYR A 1 88 ? -13.865 3.113 12.515 1.00 85.00 88 TYR A O 1
ATOM 710 N N . TYR A 1 89 ? -15.467 4.166 11.340 1.00 81.25 89 TYR A N 1
ATOM 711 C CA . TYR A 1 89 ? -15.729 5.214 12.315 1.00 81.25 89 TYR A CA 1
ATOM 712 C C . TYR A 1 89 ? -17.147 4.981 12.836 1.00 81.25 89 TYR A C 1
ATOM 714 O O . TYR A 1 89 ? -18.050 4.757 12.027 1.00 81.25 89 TYR A O 1
ATOM 722 N N . ILE A 1 90 ? -17.303 4.960 14.160 1.00 68.81 90 ILE A N 1
ATOM 723 C CA . ILE A 1 90 ? -18.614 4.970 14.825 1.00 68.81 90 ILE A CA 1
ATOM 724 C C . ILE A 1 90 ? -19.087 6.413 14.929 1.00 68.81 90 ILE A C 1
ATOM 726 O O . ILE A 1 90 ? -18.228 7.267 15.247 1.00 68.81 90 ILE A O 1
#

Radius of gyration: 24.05 Å; chains: 1; bounding box: 65×23×59 Å

Organism: NCBI:txid110450